Protein AF-A0A8S3B5E6-F1 (afdb_monomer_lite)

Sequence (81 aa):
GLREYAITSAMNDSRFSPISRDEYPSLSCAVSILTHFEPCLSYSDWNIGLHGIRIEFFNERGSKRSATYLPEVAHEQGWNH

Organism: NCBI:txid392030

Foldseek 3Di:
DVVVVVCCVQPVPPVDHHDDPVCVVVDDDDDDDDDDDDDAPDPQRDDALPDKDWDWDADPVRDIDIDIGDSCRCVVVVHDD

Radius of gyration: 15.78 Å; chains: 1; bounding box: 32×33×38 Å

pLDDT: mean 90.87, std 2.97, range [77.38, 96.12]

InterPro domains:
  IPR002733 AMMECR1 domain [PF01871] (2-80)
  IPR002733 AMMECR1 domain [PS51112] (1-81)
  IPR023473 AMMECR1 [PTHR13016] (1-81)
  IPR027485 AMMECR1, N-terminal [G3DSA:3.30.700.20] (1-60)
  IPR036071 AMMECR1 domain superfamily [SSF143447] (2-81)

Secondary structure (DSSP, 8-state):
-HHHHHHHHHHS-TTSPPPPTTTGGG--------------SSTT-S-TTT--EEEEEE-TTS-EEEEEE-HHHHHHTT---

Structure (mmCIF, N/CA/C/O backbone):
data_AF-A0A8S3B5E6-F1
#
_entry.id   AF-A0A8S3B5E6-F1
#
loop_
_atom_site.group_PDB
_atom_site.id
_atom_site.type_symbol
_atom_site.label_atom_id
_atom_site.label_alt_id
_atom_site.label_comp_id
_atom_site.label_asym_id
_atom_site.label_entity_id
_atom_site.label_seq_id
_atom_site.pdbx_PDB_ins_code
_atom_site.Cartn_x
_atom_site.Cartn_y
_atom_site.Cartn_z
_atom_site.occupancy
_atom_site.B_iso_or_equiv
_atom_site.auth_seq_id
_atom_site.auth_comp_id
_atom_site.auth_asym_id
_atom_site.auth_atom_id
_atom_site.pdbx_PDB_model_num
ATOM 1 N N . GLY A 1 1 ? 6.495 -1.652 13.704 1.00 77.38 1 GLY A N 1
ATOM 2 C CA . GLY A 1 1 ? 6.018 -1.577 12.309 1.00 77.38 1 GLY A CA 1
ATOM 3 C C . GLY A 1 1 ? 4.535 -1.878 12.201 1.00 77.38 1 GLY A C 1
ATOM 4 O O . GLY A 1 1 ? 3.751 -0.967 11.987 1.00 77.38 1 GLY A O 1
ATOM 5 N N . LEU A 1 2 ? 4.131 -3.148 12.331 1.00 85.06 2 LEU A N 1
ATOM 6 C CA . LEU A 1 2 ? 2.743 -3.567 12.080 1.00 85.06 2 LEU A CA 1
ATOM 7 C C . LEU A 1 2 ? 1.707 -2.874 12.981 1.00 85.06 2 LEU A C 1
ATOM 9 O O . LEU A 1 2 ? 0.653 -2.474 12.501 1.00 85.06 2 LEU A O 1
ATOM 13 N N . ARG A 1 3 ? 2.021 -2.691 14.270 1.00 88.12 3 ARG A N 1
ATOM 14 C CA . ARG A 1 3 ? 1.149 -1.980 15.217 1.00 88.12 3 ARG A CA 1
ATOM 15 C C . ARG A 1 3 ? 0.899 -0.540 14.771 1.00 88.12 3 ARG A C 1
ATOM 17 O O . ARG A 1 3 ? -0.239 -0.086 14.787 1.00 88.12 3 ARG A O 1
ATOM 24 N N . GLU A 1 4 ? 1.950 0.169 14.376 1.00 88.75 4 GLU A N 1
ATOM 25 C CA . GLU A 1 4 ? 1.864 1.551 13.910 1.00 88.75 4 GLU A CA 1
ATOM 26 C C . GLU A 1 4 ? 1.076 1.648 12.599 1.00 88.75 4 GLU A C 1
ATOM 28 O O . GLU A 1 4 ? 0.257 2.555 12.463 1.00 88.75 4 GLU A O 1
ATOM 33 N N . TYR A 1 5 ? 1.256 0.698 11.671 1.00 88.00 5 TYR A N 1
ATOM 34 C CA . TYR A 1 5 ? 0.452 0.624 10.446 1.00 88.00 5 TYR A CA 1
ATOM 35 C C . TYR A 1 5 ? -1.024 0.362 10.747 1.00 88.00 5 TYR A C 1
ATOM 37 O O . TYR A 1 5 ? -1.865 1.090 10.236 1.00 88.00 5 TYR A O 1
ATOM 45 N N . ALA A 1 6 ? -1.343 -0.588 11.630 1.00 90.44 6 ALA A N 1
ATOM 46 C CA . ALA A 1 6 ? -2.723 -0.871 12.020 1.00 90.44 6 ALA A CA 1
ATOM 47 C C . ALA A 1 6 ? -3.409 0.359 12.641 1.00 90.44 6 ALA A C 1
ATOM 49 O O . ALA A 1 6 ? -4.526 0.699 12.263 1.00 90.44 6 ALA A O 1
ATOM 50 N N . ILE A 1 7 ? -2.722 1.073 13.543 1.00 91.81 7 ILE A N 1
ATOM 51 C CA . ILE A 1 7 ? -3.243 2.314 14.142 1.00 91.81 7 ILE A CA 1
ATOM 52 C C . ILE A 1 7 ? -3.406 3.402 13.078 1.00 91.81 7 ILE A C 1
ATOM 54 O O . ILE A 1 7 ? -4.416 4.097 13.062 1.00 91.81 7 ILE A O 1
ATOM 58 N N . THR A 1 8 ? -2.433 3.553 12.179 1.00 91.12 8 THR A N 1
ATOM 59 C CA . THR A 1 8 ? -2.485 4.572 11.124 1.00 91.12 8 THR A CA 1
ATOM 60 C C . THR A 1 8 ? -3.640 4.314 10.161 1.00 91.12 8 THR A C 1
ATOM 62 O O . THR A 1 8 ? -4.388 5.240 9.874 1.00 91.12 8 THR A O 1
ATOM 65 N N . SER A 1 9 ? -3.840 3.071 9.720 1.00 89.75 9 SER A N 1
ATOM 66 C CA . SER A 1 9 ? -4.968 2.693 8.862 1.00 89.75 9 SER A CA 1
ATOM 67 C C . SER A 1 9 ? -6.320 2.877 9.554 1.00 89.75 9 SER A C 1
ATOM 69 O O . SER A 1 9 ? -7.270 3.302 8.910 1.00 89.75 9 SER A O 1
ATOM 71 N N . ALA A 1 10 ? -6.410 2.597 10.858 1.00 92.94 10 ALA A N 1
ATOM 72 C CA . ALA A 1 10 ? -7.654 2.731 11.616 1.00 92.94 10 ALA A CA 1
ATOM 73 C C . ALA A 1 10 ? -8.015 4.184 11.974 1.00 92.94 10 ALA A C 1
ATOM 75 O O . ALA A 1 10 ? -9.193 4.523 12.053 1.00 92.94 10 ALA A O 1
ATOM 76 N N . MET A 1 11 ? -7.011 5.027 12.240 1.00 93.88 11 MET A N 1
ATOM 77 C CA . MET A 1 11 ? -7.220 6.332 12.885 1.00 93.88 11 MET A CA 1
ATOM 78 C C . MET A 1 11 ? -6.789 7.532 12.041 1.00 93.88 11 MET A C 1
ATOM 80 O O . MET A 1 11 ? -7.258 8.637 12.291 1.00 93.88 11 MET A O 1
ATOM 84 N N . ASN A 1 12 ? -5.885 7.340 11.078 1.00 91.94 12 ASN A N 1
ATOM 85 C CA . ASN A 1 12 ? -5.205 8.428 10.368 1.00 91.94 12 ASN A CA 1
ATOM 86 C C . ASN A 1 12 ? -5.370 8.354 8.838 1.00 91.94 12 ASN A C 1
ATOM 88 O O . ASN A 1 12 ? -4.703 9.101 8.120 1.00 91.94 12 ASN A O 1
ATOM 92 N N . ASP A 1 13 ? -6.229 7.473 8.322 1.00 91.38 13 ASP A N 1
ATOM 93 C CA . ASP A 1 13 ? -6.588 7.467 6.904 1.00 91.38 13 ASP A CA 1
ATOM 94 C C . ASP A 1 13 ? -7.622 8.566 6.632 1.00 91.38 13 ASP A C 1
ATOM 96 O O . ASP A 1 13 ? -8.796 8.426 6.955 1.00 91.38 13 ASP A O 1
ATOM 100 N N . SER A 1 14 ? -7.186 9.674 6.029 1.00 91.94 14 SER A N 1
ATOM 101 C CA . SER A 1 14 ? -8.026 10.856 5.795 1.00 91.94 14 SER A CA 1
ATOM 102 C C . SER A 1 14 ? -9.200 10.633 4.838 1.00 91.94 14 SER A C 1
ATOM 104 O O . SER A 1 14 ? -10.038 11.524 4.692 1.00 91.94 14 SER A O 1
ATOM 106 N N . ARG A 1 15 ? -9.264 9.480 4.162 1.00 91.81 15 ARG A N 1
ATOM 107 C CA . ARG A 1 15 ? -10.384 9.114 3.285 1.00 91.81 15 ARG A CA 1
ATOM 108 C C . ARG A 1 15 ? -11.610 8.659 4.074 1.00 91.81 15 ARG A C 1
ATOM 110 O O . ARG A 1 15 ? -12.713 8.703 3.536 1.00 91.81 15 ARG A O 1
ATOM 117 N N . PHE A 1 16 ? -11.424 8.239 5.324 1.00 94.00 16 PHE A N 1
ATOM 118 C CA . PHE A 1 16 ? -12.473 7.725 6.197 1.00 94.00 16 PHE A CA 1
ATOM 119 C C . PHE A 1 16 ? -12.466 8.477 7.532 1.00 94.00 16 PHE A C 1
ATOM 121 O O . PHE A 1 16 ? -11.488 9.122 7.906 1.00 94.00 16 PHE A O 1
ATOM 128 N N . SER A 1 17 ? -13.575 8.418 8.268 1.00 94.00 17 SER A N 1
ATOM 129 C CA . SER A 1 17 ? -13.541 8.818 9.678 1.00 94.00 17 SER A CA 1
ATOM 130 C C . SER A 1 17 ? -12.807 7.753 10.502 1.00 94.00 17 SER A C 1
ATOM 132 O O . SER A 1 17 ? -12.848 6.581 10.123 1.00 94.00 17 SER A O 1
ATOM 134 N N . PRO A 1 18 ? -12.145 8.124 11.614 1.00 96.06 18 PRO A N 1
ATOM 135 C CA . PRO A 1 18 ? -11.520 7.148 12.499 1.00 96.06 18 PRO A CA 1
ATOM 136 C C . PRO A 1 18 ? -12.519 6.082 12.963 1.00 96.06 18 PRO A C 1
ATOM 138 O O . PRO A 1 18 ? -13.658 6.418 13.294 1.00 96.06 18 PRO A O 1
ATOM 141 N N . ILE A 1 19 ? -12.077 4.824 13.023 1.00 95.38 19 ILE A N 1
ATOM 142 C CA . ILE A 1 19 ? -12.927 3.682 13.393 1.00 95.38 19 ILE A CA 1
ATOM 143 C C . ILE A 1 19 ? -13.529 3.883 14.791 1.00 95.38 19 ILE A C 1
ATOM 145 O O . ILE A 1 19 ? -12.813 4.117 15.772 1.00 95.38 19 ILE A O 1
ATOM 149 N N . SER A 1 20 ? -14.852 3.755 14.892 1.00 94.69 20 SER A N 1
ATOM 150 C CA . SER A 1 20 ? -15.587 3.846 16.153 1.00 94.69 20 SER A CA 1
ATOM 151 C C . SER A 1 20 ? -15.643 2.507 16.895 1.00 94.69 20 SER A C 1
ATOM 153 O O . SER A 1 20 ? -15.365 1.435 16.354 1.00 94.69 20 SER A O 1
ATOM 155 N N . ARG A 1 21 ? -16.017 2.551 18.181 1.00 93.25 21 ARG A N 1
ATOM 156 C CA . ARG A 1 21 ? -16.046 1.342 19.014 1.00 93.25 21 ARG A CA 1
ATOM 157 C C . ARG A 1 21 ? -17.093 0.322 18.553 1.00 93.25 21 ARG A C 1
ATOM 159 O O . ARG A 1 21 ? -16.880 -0.880 18.700 1.00 93.25 21 ARG A O 1
ATOM 166 N N . ASP A 1 22 ? -18.195 0.811 18.007 1.00 96.12 22 ASP A N 1
ATOM 167 C CA . ASP A 1 22 ? -19.338 -0.010 17.615 1.00 96.12 22 ASP A CA 1
ATOM 168 C C . ASP A 1 22 ? -19.092 -0.746 16.289 1.00 96.12 22 ASP A C 1
ATOM 170 O O . ASP A 1 22 ? -19.725 -1.764 16.024 1.00 96.12 22 ASP A O 1
ATOM 174 N N . GLU A 1 23 ? -18.124 -0.289 15.488 1.00 94.50 23 GLU A N 1
ATOM 175 C CA . GLU A 1 23 ? -17.736 -0.931 14.229 1.00 94.50 23 GLU A CA 1
ATOM 176 C C . GLU A 1 23 ? -16.840 -2.161 14.444 1.00 94.50 23 GLU A C 1
ATOM 178 O O . GLU A 1 23 ? -16.899 -3.094 13.643 1.00 94.50 23 GLU A O 1
ATOM 183 N N . TYR A 1 24 ? -16.058 -2.225 15.535 1.00 89.69 24 TYR A N 1
ATOM 184 C CA . TYR A 1 24 ? -15.080 -3.306 15.768 1.00 89.69 24 TYR A CA 1
ATOM 185 C C . TYR A 1 24 ? -15.621 -4.730 15.571 1.00 89.69 24 TYR A C 1
ATOM 187 O O . TYR A 1 24 ? -14.924 -5.516 14.932 1.00 89.69 24 TYR A O 1
ATOM 195 N N . PRO A 1 25 ? -16.821 -5.103 16.064 1.00 95.06 25 PRO A N 1
ATOM 196 C CA . PRO A 1 25 ? -17.336 -6.463 15.896 1.00 95.06 25 PRO A CA 1
ATOM 197 C C . PRO A 1 25 ? -17.608 -6.852 14.437 1.00 95.06 25 PRO A C 1
ATOM 199 O O . PRO A 1 25 ? -17.698 -8.037 14.132 1.00 95.06 25 PRO A O 1
ATOM 202 N N . SER A 1 26 ? -17.764 -5.867 13.550 1.00 94.88 26 SER A N 1
ATOM 203 C CA . SER A 1 26 ? -18.073 -6.063 12.128 1.00 94.88 26 SER A CA 1
ATOM 204 C C . SER A 1 26 ? -16.849 -5.986 11.212 1.00 94.88 26 SER A C 1
ATOM 206 O O . SER A 1 26 ? -16.955 -6.270 10.020 1.00 94.88 26 SER A O 1
ATOM 208 N N . LEU A 1 27 ? -15.687 -5.609 11.751 1.00 93.62 27 LEU A N 1
ATOM 209 C CA . LEU A 1 27 ? -14.474 -5.381 10.977 1.00 93.62 27 LEU A CA 1
ATOM 210 C C . LEU A 1 27 ? -13.579 -6.622 10.939 1.00 93.62 27 LEU A C 1
ATOM 212 O O . LEU A 1 27 ? -13.357 -7.295 11.9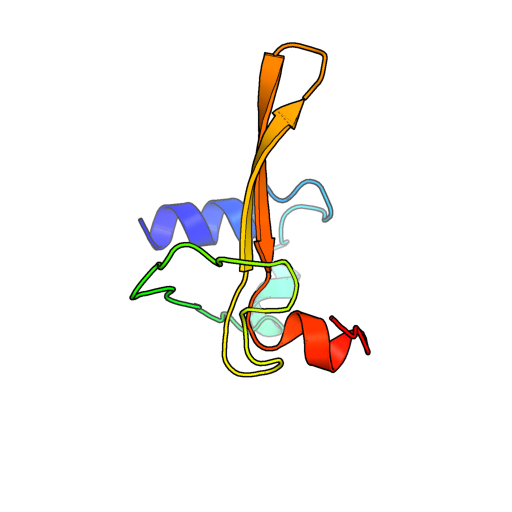45 1.00 93.62 27 LEU A O 1
ATOM 216 N N . SER A 1 28 ? -12.983 -6.873 9.776 1.00 93.19 28 SER A N 1
ATOM 217 C CA . SER A 1 28 ? -11.892 -7.833 9.596 1.00 93.19 28 SER A CA 1
ATOM 218 C C . SER A 1 28 ? -10.571 -7.099 9.376 1.00 93.19 28 SER A C 1
ATOM 220 O O . SER A 1 28 ? -10.526 -6.113 8.643 1.00 93.19 28 SER A O 1
ATOM 222 N N . CYS A 1 29 ? -9.482 -7.601 9.958 1.00 89.56 29 CYS A N 1
ATOM 223 C CA . CYS A 1 29 ? -8.139 -7.069 9.730 1.00 89.56 29 CYS A CA 1
ATOM 224 C C . CYS A 1 29 ? -7.383 -7.950 8.730 1.00 89.56 29 CYS A C 1
ATOM 226 O O . CYS A 1 29 ? -7.314 -9.166 8.910 1.00 89.56 29 CYS A O 1
ATOM 228 N N . ALA A 1 30 ? -6.790 -7.331 7.712 1.00 89.81 30 ALA A N 1
ATOM 229 C CA . ALA A 1 30 ? -5.919 -7.985 6.743 1.00 89.81 30 ALA A CA 1
ATOM 230 C C . ALA A 1 30 ? -4.535 -7.327 6.759 1.00 89.81 30 ALA A C 1
ATOM 232 O O . ALA A 1 30 ? -4.407 -6.121 6.978 1.00 89.81 30 ALA A O 1
ATOM 233 N N . VAL A 1 31 ? -3.492 -8.127 6.532 1.00 88.75 31 VAL A N 1
ATOM 234 C CA . VAL A 1 31 ? -2.104 -7.657 6.485 1.00 88.75 31 VAL A CA 1
ATOM 235 C C . VAL A 1 31 ? -1.473 -8.130 5.188 1.00 88.75 31 VAL A C 1
ATOM 237 O O . VAL A 1 31 ? -1.311 -9.331 4.982 1.00 88.75 31 VAL A O 1
ATOM 240 N N . SER A 1 32 ? -1.063 -7.179 4.354 1.00 85.56 32 SER A N 1
ATOM 241 C CA . SER A 1 32 ? -0.343 -7.451 3.110 1.00 85.56 32 SER A CA 1
ATOM 242 C C . SER A 1 32 ? 1.136 -7.129 3.302 1.00 85.56 32 SER A C 1
ATOM 244 O O . SER A 1 32 ? 1.508 -5.983 3.559 1.00 85.56 32 SER A O 1
ATOM 246 N N . ILE A 1 33 ? 1.990 -8.150 3.203 1.00 86.06 33 ILE A N 1
ATOM 247 C CA . ILE A 1 33 ? 3.445 -8.000 3.290 1.00 86.06 33 ILE A CA 1
ATOM 248 C C . ILE A 1 33 ? 3.999 -7.994 1.870 1.00 86.06 33 ILE A C 1
ATOM 250 O O . ILE A 1 33 ? 3.918 -8.994 1.164 1.00 86.06 33 ILE A O 1
ATOM 254 N N . LEU A 1 34 ? 4.574 -6.864 1.468 1.00 85.00 34 LEU A N 1
ATOM 255 C CA . LEU A 1 34 ? 5.238 -6.726 0.177 1.00 85.00 34 LEU A CA 1
ATOM 256 C C . LEU A 1 34 ? 6.721 -7.071 0.327 1.00 85.00 34 LEU A C 1
ATOM 258 O O . LEU A 1 34 ? 7.426 -6.477 1.147 1.00 85.00 34 LEU A O 1
ATOM 262 N N . THR A 1 35 ? 7.187 -8.026 -0.469 1.00 86.62 35 THR A N 1
ATOM 263 C C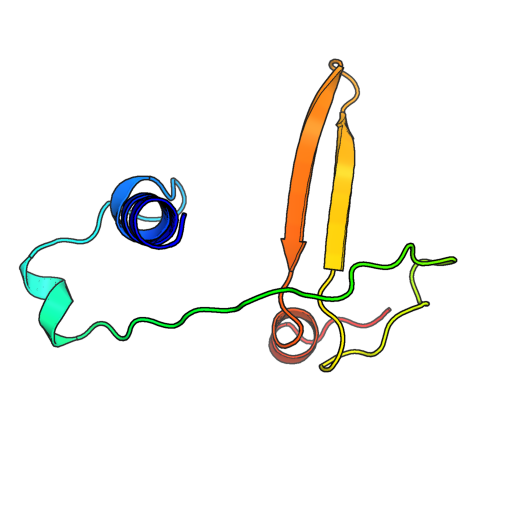A . THR A 1 35 ? 8.578 -8.491 -0.508 1.00 86.62 35 THR A CA 1
ATOM 264 C C . THR A 1 35 ? 9.102 -8.468 -1.945 1.00 86.62 35 THR A C 1
ATOM 266 O O . THR A 1 35 ? 8.329 -8.302 -2.881 1.00 86.62 35 THR A O 1
ATOM 269 N N . HIS A 1 36 ? 10.422 -8.610 -2.116 1.00 86.81 36 HIS A N 1
ATOM 270 C CA . HIS A 1 36 ? 11.075 -8.722 -3.432 1.00 86.81 36 HIS A CA 1
ATOM 271 C C . HIS A 1 36 ? 10.798 -7.548 -4.388 1.00 86.81 36 HIS A C 1
ATOM 273 O O . HIS A 1 36 ? 10.469 -7.747 -5.548 1.00 86.81 36 HIS A O 1
ATOM 279 N N . PHE A 1 37 ? 10.947 -6.311 -3.905 1.00 89.88 37 PHE A N 1
ATOM 280 C CA . PHE A 1 37 ? 10.831 -5.137 -4.770 1.00 89.88 37 PHE A CA 1
ATOM 281 C C . PHE A 1 37 ? 11.887 -5.165 -5.880 1.00 89.88 37 PHE A C 1
ATOM 283 O O . PHE A 1 37 ? 13.084 -5.230 -5.592 1.00 89.88 37 PHE A O 1
ATOM 290 N N . GLU A 1 38 ? 11.433 -5.028 -7.121 1.00 92.25 38 GLU A N 1
ATOM 291 C CA . GLU A 1 38 ? 12.277 -4.907 -8.305 1.00 92.25 38 GLU A CA 1
ATOM 292 C C . GLU A 1 38 ? 11.870 -3.684 -9.144 1.00 92.25 38 GLU A C 1
ATOM 294 O O . GLU A 1 38 ? 10.703 -3.281 -9.125 1.00 92.25 38 GLU A O 1
ATOM 299 N N . PRO A 1 39 ? 12.815 -3.028 -9.841 1.00 91.00 39 PRO A N 1
ATOM 300 C CA . PRO A 1 39 ? 12.477 -1.968 -10.782 1.00 91.00 39 PRO A CA 1
ATOM 301 C C . PRO A 1 39 ? 11.761 -2.534 -12.012 1.00 91.00 39 PRO A C 1
ATOM 303 O O . PRO A 1 39 ? 12.280 -3.442 -12.654 1.00 91.00 39 PRO A O 1
ATOM 306 N N . CYS A 1 40 ? 10.635 -1.934 -12.393 1.00 89.25 40 CYS A N 1
ATOM 307 C CA . CYS A 1 40 ? 9.990 -2.199 -13.679 1.00 89.25 40 CYS A CA 1
ATOM 308 C C . CYS A 1 40 ? 10.725 -1.463 -14.812 1.00 89.25 4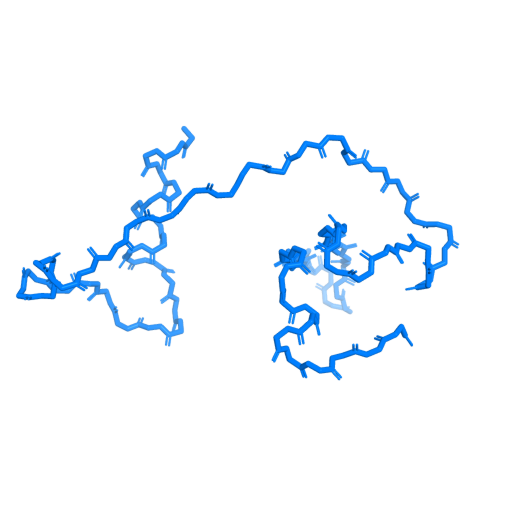0 CYS A C 1
ATOM 310 O O . CYS A 1 40 ? 10.983 -0.259 -14.717 1.00 89.25 40 CYS A O 1
ATOM 312 N N . LEU A 1 41 ? 11.018 -2.161 -15.910 1.00 89.69 41 LEU A N 1
ATOM 313 C CA . LEU A 1 41 ? 11.643 -1.612 -17.120 1.00 89.69 41 LEU A CA 1
ATOM 314 C C . LEU A 1 41 ? 10.665 -0.791 -17.971 1.00 89.69 41 LEU A C 1
ATOM 316 O O . LEU A 1 41 ? 11.076 0.091 -18.726 1.00 89.69 41 LEU A O 1
ATOM 320 N N . SER A 1 42 ? 9.369 -1.088 -17.872 1.00 90.06 42 SER A N 1
ATOM 321 C CA . SER A 1 42 ? 8.298 -0.392 -18.585 1.00 90.06 42 SER A CA 1
ATOM 322 C C . SER A 1 42 ? 6.994 -0.438 -17.792 1.00 90.06 42 SER A C 1
ATOM 324 O O . SER A 1 42 ? 6.859 -1.202 -16.838 1.00 90.06 42 SER A O 1
ATOM 326 N N . TYR A 1 43 ? 6.007 0.358 -18.199 1.00 87.00 43 TYR A N 1
ATOM 327 C CA . TYR A 1 43 ? 4.702 0.393 -17.535 1.00 87.00 43 TYR A CA 1
ATOM 328 C C . TYR A 1 43 ? 3.929 -0.937 -17.631 1.00 87.00 43 TYR A C 1
ATOM 330 O O . TYR A 1 43 ? 3.024 -1.160 -16.837 1.00 87.00 43 TYR A O 1
ATOM 338 N N . SER A 1 44 ? 4.290 -1.820 -18.569 1.00 89.50 44 SER A N 1
ATOM 339 C CA . SER A 1 44 ? 3.713 -3.159 -18.749 1.00 89.50 44 SER A CA 1
ATOM 340 C C . SER A 1 44 ? 4.578 -4.279 -18.158 1.00 89.50 44 SER A C 1
ATOM 342 O O . SER A 1 44 ? 4.274 -5.451 -18.348 1.00 89.50 44 SER A O 1
ATOM 344 N N . ASP A 1 45 ? 5.677 -3.943 -17.478 1.00 90.19 45 ASP A N 1
ATOM 345 C CA . ASP A 1 45 ? 6.620 -4.905 -16.896 1.00 90.19 45 ASP A CA 1
ATOM 346 C C . ASP A 1 45 ? 6.159 -5.384 -15.509 1.00 90.19 45 ASP A C 1
ATOM 348 O O . ASP A 1 45 ? 6.812 -5.160 -14.491 1.00 90.19 45 ASP A O 1
ATOM 352 N N . TRP A 1 46 ? 4.949 -5.944 -15.460 1.00 90.06 46 TRP A N 1
ATOM 353 C CA . TRP A 1 46 ? 4.348 -6.562 -14.280 1.00 90.06 46 TRP A CA 1
ATOM 354 C C . TRP A 1 46 ? 3.154 -7.434 -14.689 1.00 90.06 46 TRP A C 1
ATOM 356 O O . TRP A 1 46 ? 2.567 -7.240 -15.749 1.00 90.06 46 TRP A O 1
ATOM 366 N N . ASN A 1 47 ? 2.765 -8.393 -13.847 1.00 90.81 47 ASN A N 1
ATOM 367 C CA . ASN A 1 47 ? 1.636 -9.285 -14.112 1.00 90.81 47 ASN A CA 1
ATOM 368 C C . ASN A 1 47 ? 0.436 -8.902 -13.233 1.00 90.81 47 ASN A C 1
ATOM 370 O O . ASN A 1 47 ? 0.525 -8.952 -12.003 1.00 90.81 47 ASN A O 1
ATOM 374 N N . ILE A 1 48 ? -0.694 -8.554 -13.862 1.00 91.12 48 ILE A N 1
ATOM 375 C CA . ILE A 1 48 ? -1.950 -8.219 -13.168 1.00 91.12 48 ILE A CA 1
ATOM 376 C C . ILE A 1 48 ? -2.390 -9.393 -12.284 1.00 91.12 48 ILE A C 1
ATOM 378 O O . ILE A 1 48 ? -2.383 -10.543 -12.722 1.00 91.12 48 ILE A O 1
ATOM 382 N N . GLY A 1 49 ? -2.770 -9.104 -11.036 1.00 88.38 49 GLY A N 1
ATOM 383 C CA . GLY A 1 49 ? -3.182 -10.110 -10.051 1.00 88.38 49 GLY A CA 1
ATOM 384 C C . GLY A 1 49 ? -2.026 -10.833 -9.352 1.00 88.38 49 GLY A C 1
ATOM 385 O O . GLY A 1 49 ? -2.267 -11.531 -8.372 1.00 88.38 49 GL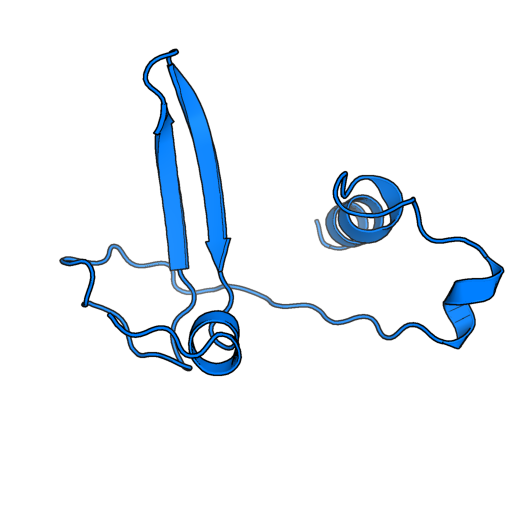Y A O 1
ATOM 386 N N . LEU A 1 50 ? -0.782 -10.656 -9.814 1.00 89.81 50 LEU A N 1
ATOM 387 C CA . LEU A 1 50 ? 0.412 -11.249 -9.202 1.00 89.81 50 LEU A CA 1
ATOM 388 C C . LEU A 1 50 ? 1.309 -10.191 -8.550 1.00 89.81 50 LEU A C 1
ATOM 390 O O . LEU A 1 50 ? 1.720 -10.353 -7.403 1.00 89.81 50 LEU A O 1
ATOM 394 N N . HIS A 1 51 ? 1.616 -9.111 -9.269 1.00 91.69 51 HIS A N 1
ATOM 395 C CA . HIS A 1 51 ? 2.544 -8.077 -8.811 1.00 91.69 51 HIS A CA 1
ATOM 396 C C . HIS A 1 51 ? 1.804 -6.859 -8.249 1.00 91.69 51 HIS A C 1
ATOM 398 O O . HIS A 1 51 ? 0.839 -6.376 -8.839 1.00 91.69 51 HIS A O 1
ATOM 404 N N . GLY A 1 52 ? 2.290 -6.341 -7.118 1.00 91.56 52 GLY A N 1
ATOM 405 C CA . GLY A 1 52 ? 1.894 -5.039 -6.584 1.00 91.56 52 GLY A CA 1
ATOM 406 C C . GLY A 1 52 ? 2.780 -3.929 -7.148 1.00 91.56 52 GLY A C 1
ATOM 407 O O . GLY A 1 52 ? 3.933 -4.164 -7.502 1.00 91.56 52 GLY A O 1
ATOM 408 N N . ILE A 1 53 ? 2.263 -2.704 -7.199 1.00 91.88 53 ILE A N 1
ATOM 409 C CA . ILE A 1 53 ? 2.961 -1.553 -7.780 1.00 91.88 53 ILE A CA 1
ATOM 410 C C . ILE A 1 53 ? 3.294 -0.558 -6.676 1.00 91.88 53 ILE A C 1
ATOM 412 O O . ILE A 1 53 ? 2.412 -0.117 -5.941 1.00 91.88 53 ILE A O 1
ATOM 416 N N . ARG A 1 54 ? 4.559 -0.140 -6.591 1.00 92.12 54 ARG A N 1
ATOM 417 C CA . ARG A 1 54 ? 4.988 0.988 -5.758 1.00 92.12 54 ARG A CA 1
ATOM 418 C C . ARG A 1 54 ? 5.542 2.089 -6.649 1.00 92.12 54 ARG A C 1
ATOM 420 O O . ARG A 1 54 ? 6.529 1.887 -7.345 1.00 92.12 54 ARG A O 1
ATOM 427 N N . ILE A 1 55 ? 4.920 3.259 -6.595 1.00 91.44 55 ILE A N 1
ATOM 428 C CA . ILE A 1 55 ? 5.302 4.429 -7.386 1.00 91.44 55 ILE A CA 1
ATOM 429 C C . ILE A 1 55 ? 5.860 5.480 -6.437 1.00 91.44 55 ILE A C 1
ATOM 431 O O . ILE A 1 55 ? 5.216 5.813 -5.443 1.00 91.44 55 ILE A O 1
ATOM 435 N N . GLU A 1 56 ? 7.029 6.031 -6.752 1.00 92.69 56 GLU A N 1
ATOM 436 C CA . GLU A 1 56 ? 7.613 7.161 -6.030 1.00 92.69 56 GLU A CA 1
ATOM 437 C C . GLU A 1 56 ? 8.107 8.219 -7.012 1.00 92.69 56 GLU A C 1
ATOM 439 O O . GLU A 1 56 ? 8.883 7.920 -7.914 1.00 92.69 56 GLU A O 1
ATOM 444 N N . PHE A 1 57 ? 7.675 9.466 -6.832 1.00 92.69 57 PHE A N 1
ATOM 445 C CA . PHE A 1 57 ? 8.123 10.587 -7.657 1.00 92.69 57 PHE A CA 1
ATOM 446 C C . PHE A 1 57 ? 8.073 11.901 -6.879 1.00 92.69 57 PHE A C 1
ATOM 448 O O . PHE A 1 57 ? 7.411 12.015 -5.846 1.00 92.69 57 PHE A O 1
ATOM 455 N N . PHE A 1 58 ? 8.776 12.913 -7.376 1.00 94.75 58 PHE A N 1
ATOM 456 C CA . PHE A 1 58 ? 8.656 14.281 -6.882 1.00 94.75 58 PHE A CA 1
ATOM 457 C C . PHE A 1 58 ? 7.659 15.032 -7.754 1.00 94.75 58 PHE A C 1
ATOM 459 O O . PHE A 1 58 ? 7.731 14.966 -8.979 1.00 94.75 58 PHE A O 1
ATOM 466 N N . ASN A 1 59 ? 6.711 15.731 -7.133 1.00 92.75 59 ASN A N 1
ATOM 467 C CA . ASN A 1 59 ? 5.825 16.614 -7.884 1.00 92.75 59 ASN A CA 1
ATOM 468 C C . ASN A 1 59 ? 6.562 17.896 -8.320 1.00 92.75 59 ASN A C 1
ATOM 470 O O . ASN A 1 59 ? 7.670 18.180 -7.869 1.00 92.75 59 ASN A O 1
ATOM 474 N N . GLU A 1 60 ? 5.904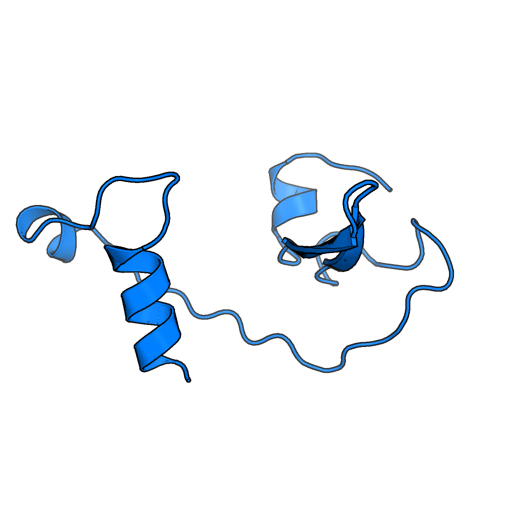 18.721 -9.134 1.00 92.69 60 GLU A N 1
ATOM 475 C CA . GLU A 1 60 ? 6.440 20.004 -9.630 1.00 92.69 60 GLU A CA 1
ATOM 476 C C . GLU A 1 60 ? 6.847 20.984 -8.514 1.00 92.69 60 GLU A C 1
ATOM 478 O O . GLU A 1 60 ? 7.653 21.883 -8.725 1.00 92.69 60 GLU A O 1
ATOM 483 N N . ARG A 1 61 ? 6.306 20.804 -7.302 1.00 93.50 61 ARG A N 1
ATOM 484 C CA . ARG A 1 61 ? 6.607 21.616 -6.113 1.00 93.50 61 ARG A CA 1
ATOM 485 C C . ARG A 1 61 ? 7.726 21.018 -5.250 1.00 93.50 61 ARG A C 1
ATOM 487 O O . ARG A 1 61 ? 7.899 21.440 -4.110 1.00 93.50 61 ARG A O 1
ATOM 494 N N . GLY A 1 62 ? 8.432 19.995 -5.737 1.00 92.50 62 GLY A N 1
ATOM 495 C CA . GLY A 1 62 ? 9.516 19.315 -5.021 1.00 92.50 62 GLY A CA 1
ATOM 496 C C . GLY A 1 62 ? 9.064 18.432 -3.851 1.00 92.50 62 GLY A C 1
ATOM 497 O O . GLY A 1 62 ? 9.892 17.951 -3.083 1.00 92.50 62 GLY A O 1
ATOM 498 N N . SER A 1 63 ? 7.761 18.195 -3.683 1.00 93.50 63 SER A N 1
ATOM 499 C CA . SER A 1 63 ? 7.237 17.304 -2.643 1.00 93.50 63 SER A CA 1
ATOM 500 C C . SER A 1 63 ? 7.287 15.850 -3.108 1.00 93.50 63 SER A C 1
ATOM 502 O O . SER A 1 63 ? 6.751 15.519 -4.169 1.00 93.50 63 SER A O 1
ATOM 504 N N . LYS A 1 64 ? 7.872 14.969 -2.288 1.00 93.31 64 LYS A N 1
ATOM 505 C CA . LYS A 1 64 ? 7.863 13.523 -2.538 1.00 93.31 64 LYS A CA 1
ATOM 506 C C . LYS A 1 64 ? 6.432 12.982 -2.443 1.00 93.31 64 LYS A C 1
ATOM 508 O O . LYS A 1 64 ? 5.720 13.243 -1.474 1.00 93.31 64 LYS A O 1
ATOM 513 N N . ARG A 1 65 ? 6.019 12.216 -3.448 1.00 91.81 65 ARG A N 1
ATOM 514 C CA . ARG A 1 65 ? 4.767 11.461 -3.492 1.00 91.81 65 ARG A CA 1
ATOM 515 C C . ARG A 1 65 ? 5.090 9.983 -3.619 1.00 91.81 65 ARG A C 1
ATOM 517 O O . ARG A 1 65 ? 6.017 9.604 -4.330 1.00 91.81 65 ARG A O 1
ATOM 524 N N . SER A 1 66 ? 4.323 9.168 -2.911 1.00 92.00 66 SER A N 1
ATOM 525 C CA . SER A 1 66 ? 4.406 7.717 -2.985 1.00 92.00 66 SER A CA 1
ATOM 526 C C . SER A 1 66 ? 3.007 7.126 -3.028 1.00 92.00 66 SER A C 1
ATOM 528 O O . SER A 1 66 ? 2.127 7.598 -2.307 1.00 92.00 66 SER A O 1
ATOM 530 N N . ALA A 1 67 ? 2.823 6.089 -3.831 1.00 90.81 67 ALA A N 1
ATOM 531 C CA . ALA A 1 67 ? 1.601 5.303 -3.882 1.00 90.81 67 ALA A CA 1
ATOM 532 C C . ALA A 1 67 ? 1.955 3.816 -3.931 1.00 90.81 67 ALA A C 1
ATOM 534 O O . ALA A 1 67 ? 2.950 3.435 -4.547 1.00 90.81 67 ALA A O 1
ATOM 535 N N . THR A 1 68 ? 1.126 2.996 -3.293 1.00 92.25 68 THR A N 1
ATOM 536 C CA . THR A 1 68 ? 1.248 1.539 -3.305 1.00 92.25 68 THR A CA 1
ATOM 537 C C . THR A 1 68 ? -0.096 0.949 -3.697 1.00 92.25 68 THR A C 1
ATOM 539 O O . THR A 1 68 ? -1.103 1.249 -3.058 1.00 92.25 68 THR A O 1
ATOM 542 N N . TYR A 1 69 ? -0.097 0.106 -4.722 1.00 91.44 69 TYR A N 1
ATOM 543 C CA . TYR A 1 69 ? -1.247 -0.657 -5.187 1.00 91.44 69 TYR A CA 1
ATOM 544 C C . TYR A 1 69 ? -0.961 -2.140 -4.977 1.00 91.44 69 TYR A C 1
ATOM 546 O O . TYR A 1 69 ? 0.097 -2.633 -5.370 1.00 91.44 69 TYR A O 1
ATOM 554 N N . LEU A 1 70 ? -1.879 -2.837 -4.314 1.00 93.06 70 LEU A N 1
ATOM 555 C CA . LEU A 1 70 ? -1.749 -4.269 -4.056 1.00 93.06 70 LEU A CA 1
ATOM 556 C C . LEU A 1 70 ? -2.084 -5.081 -5.325 1.00 93.06 70 LEU A C 1
ATOM 558 O O . LEU A 1 70 ? -2.793 -4.553 -6.188 1.00 93.06 70 LEU A O 1
ATOM 562 N N . PRO A 1 71 ? -1.584 -6.326 -5.462 1.00 91.06 71 PRO A N 1
ATOM 563 C CA . PRO A 1 71 ? -1.801 -7.160 -6.650 1.00 91.06 71 PRO A CA 1
ATOM 564 C C . PRO A 1 71 ? -3.267 -7.282 -7.090 1.00 91.06 71 PRO A C 1
ATOM 566 O O . PRO A 1 71 ? -3.569 -7.267 -8.284 1.00 91.06 71 PRO A O 1
ATOM 569 N N . GLU A 1 72 ? -4.179 -7.364 -6.125 1.00 89.81 72 GLU A N 1
ATOM 570 C CA . GLU A 1 72 ? -5.619 -7.495 -6.331 1.00 89.81 72 GLU A CA 1
ATOM 571 C C . GLU A 1 72 ? -6.270 -6.237 -6.929 1.00 89.81 72 GLU A C 1
ATOM 573 O O . GLU A 1 72 ? -7.243 -6.347 -7.675 1.00 89.81 72 GLU A O 1
ATOM 578 N N . VAL A 1 73 ? -5.706 -5.045 -6.688 1.00 91.31 73 VAL A N 1
ATOM 579 C CA . VAL A 1 73 ? -6.358 -3.766 -7.018 1.00 91.31 73 VAL A CA 1
ATOM 580 C C . VAL A 1 73 ? -6.597 -3.623 -8.517 1.00 91.31 73 VAL A C 1
ATOM 582 O O . VAL A 1 73 ? -7.694 -3.259 -8.931 1.00 91.31 73 VAL A O 1
ATOM 585 N N . ALA A 1 74 ? -5.597 -3.921 -9.348 1.00 90.00 74 ALA A N 1
ATOM 586 C CA . ALA A 1 74 ? -5.732 -3.766 -10.796 1.00 90.00 74 ALA A CA 1
ATOM 587 C C . ALA A 1 74 ? -6.829 -4.677 -11.369 1.00 90.00 74 ALA A C 1
ATOM 589 O O . ALA A 1 74 ? -7.622 -4.243 -12.204 1.00 90.00 74 ALA A O 1
ATOM 590 N N . HIS A 1 75 ? -6.909 -5.915 -10.874 1.00 89.88 75 HIS A N 1
ATOM 591 C CA . HIS A 1 75 ? -7.935 -6.869 -11.281 1.00 89.88 75 HIS A CA 1
ATOM 592 C C . HIS A 1 75 ? -9.334 -6.423 -10.824 1.00 89.88 75 HIS A C 1
ATOM 594 O O . HIS A 1 75 ? -10.262 -6.396 -11.629 1.00 89.88 75 HIS A O 1
ATOM 600 N N . GLU A 1 76 ? -9.490 -6.023 -9.559 1.00 91.75 76 GLU A N 1
ATOM 601 C CA . GLU A 1 76 ? -10.777 -5.581 -8.998 1.00 91.75 76 GLU A CA 1
ATOM 602 C C . GLU A 1 76 ? -11.320 -4.306 -9.653 1.00 91.75 76 GLU A C 1
ATOM 604 O O . GLU A 1 76 ? -12.531 -4.155 -9.804 1.00 91.75 76 GLU A O 1
ATOM 609 N N . GLN A 1 77 ? -10.435 -3.394 -10.057 1.00 90.31 77 GLN A N 1
ATOM 610 C CA . GLN A 1 77 ? -10.812 -2.140 -10.713 1.00 90.31 77 GLN A CA 1
ATOM 611 C C . GLN A 1 77 ? -10.951 -2.267 -12.240 1.00 90.31 77 GLN A C 1
ATOM 613 O O . GLN A 1 77 ? -11.300 -1.290 -12.903 1.00 90.31 77 GLN A O 1
ATOM 618 N N . GLY A 1 78 ? -10.677 -3.444 -12.816 1.00 90.69 78 GLY A N 1
ATOM 619 C CA . GLY A 1 78 ? -10.733 -3.668 -14.264 1.00 90.69 78 GLY A CA 1
ATOM 620 C C . GLY A 1 78 ? -9.676 -2.886 -15.051 1.00 90.69 78 GLY A C 1
ATOM 621 O O . GLY A 1 78 ? -9.923 -2.497 -16.193 1.00 90.69 78 GLY A O 1
ATOM 622 N N . TRP A 1 79 ? -8.520 -2.609 -14.443 1.00 89.94 79 TRP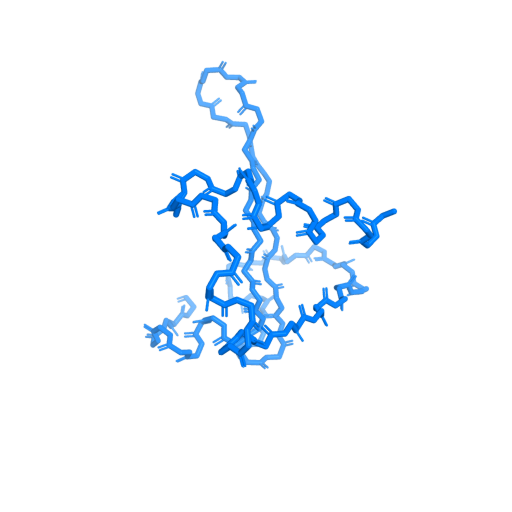 A N 1
ATOM 623 C CA . TRP A 1 79 ? -7.416 -1.907 -15.095 1.00 89.94 79 TRP A CA 1
ATOM 624 C C . TRP A 1 79 ? -6.666 -2.821 -16.068 1.00 89.94 79 TRP A C 1
ATOM 626 O O . TRP A 1 79 ? -6.546 -4.027 -15.851 1.00 89.94 79 TRP A O 1
ATOM 636 N N . ASN A 1 80 ? -6.136 -2.224 -17.133 1.00 86.88 80 ASN A N 1
ATOM 637 C CA . ASN A 1 80 ? -5.159 -2.841 -18.025 1.00 86.88 80 ASN A CA 1
ATOM 638 C C . ASN A 1 80 ? -3.769 -2.218 -17.796 1.00 86.88 80 ASN A C 1
ATOM 640 O O . ASN A 1 80 ? -3.599 -1.392 -16.898 1.00 86.88 80 ASN A O 1
ATOM 644 N N . HIS A 1 81 ? -2.780 -2.677 -18.565 1.00 84.81 81 HIS A N 1
ATOM 645 C CA . HIS A 1 81 ? -1.445 -2.083 -18.581 1.00 84.81 81 HIS A CA 1
ATOM 646 C C . HIS A 1 81 ? -1.478 -0.693 -19.206 1.00 84.81 81 HIS A C 1
ATOM 648 O O . HIS A 1 81 ? -1.995 -0.575 -20.342 1.00 84.81 81 HIS A O 1
#

=== Feature glossary ===
Reading guide. The protein is described through the following features:

Foldseek 3Di. A 3Di character summarizes, for each residue, the relative orientation of the Cα frame of its nearest spatial neighbor. Because it encodes fold topology rather than chemistry, 3Di alignments detect remote structural similarity that sequence alignment misses.

Contact-map, Ramachandran, and PAE plots. Plot images: a contact map (which residues are close in 3D, as an N×N binary image), a Ramachandran scatter (backbone torsion angles, revealing secondary-structure composition at a glance), and — for AlphaFold structures — a PAE heatmap (pairwise prediction confidence).

Radius of gyration, Cα contacts, bounding box. Radius of gyration (Rg) is the root-mean-square distance of Cα atoms from their centroid — a single number for overall size and compactness. A globular domain of N residues has Rg ≈ 2.2·N^0.38 Å; an extended or disordered chain has a much larger Rg. The Cα contact count is the number of residue pairs whose Cα atoms are within 8 Å and are more than four positions apart in sequence — a standard proxy for tertiary packing density. The bounding box is the smallest axis-aligned box enclosing all Cα atoms.

Secondary structure (8-state, DSSP). Eight-state secondary structure (DSSP): H is the canonical α-helix, G the tighter 3₁₀-helix, I the wider π-helix; E/B are β-structure, T and S are turns and bends, and '-' is everything else. DSSP derives these from the pattern of main-chain N–H···O=C hydrogen bonds, not from the sequence.

B-factor. B-factor (Debye–Waller factor) reflects atomic displacement in the crystal lattice. It is an experimental observable (units Å²), not a prediction; low values mean the atom is pinned down, high values mean it moves or is heterogeneous across the crystal.

pLDDT. pLDDT is the predicted lDDT-Cα score: AlphaFold's confidence that the local environment of each residue (all inter-atomic distances within 15 Å) is correctly placed. It is a per-residue number between 0 and 100, with higher meaning more reliable.

Nearest PDB structures. Nearest PDB neighbors are the top structural matches found by Foldseek when searching this structure against the entire Protein Data Bank. Each hit reports a TM-score (0 to 1; >0.5 almost always implies the same fold) and an E-value. These are *structural* homologs — they may share no detectable sequence similarity.

Solvent-accessible surface area. Accessible surface area quantifies burial. A residue with SASA near zero is packed into the hydrophobic core; one with SASA >100 Å² sits on the surface. Computed here via the Shrake–Rupley numerical algorithm with a 1.4 Å probe.

Rendered structure images. Structure images are PyMOL renders from six orthogonal camera directions. Cartoon representation draws helices as coils and strands as arrows; sticks shows the backbone as bonds; surface shows the solvent-excluded envelope. Rainbow coloring maps sequence position to hue (blue→red, N→C); chain coloring assigns a distinct color per polypeptide.

Backbone torsions (φ/ψ). φ (phi) and ψ (psi) are the two rotatable backbone dihedrals per residue: φ is the C(i-1)–N–Cα–C torsion, ψ is the N–Cα–C–N(i+1) torsion, both in degrees on (−180°, 180°]. α-helical residues cluster near (−60°, −45°); β-strand residues near (−120°, +130°). A Ramachandran plot is simply a scatter of (φ, ψ) for every residue.

Predicted aligned error. Predicted Aligned Error (PAE) is an AlphaFold confidence matrix: entry (i, j) is the expected error in the position of residue j, in ångströms, when the prediction is superimposed on the true structure at residue i. Low PAE within a block of residues means that block is internally rigid and well-predicted; high PAE between two blocks means their relative placement is uncertain even if each block individually is confident.

mmCIF coordinates. Structure coordinates are given as an mmCIF _atom_site loop: one row per atom with element, residue name, chain id, sequence number, and x/y/z position in Å. Only the four main-chain atoms per residue are included here; side chains are omitted to keep the record compact.

InterPro / GO / CATH / organism. Database cross-references. InterPro integrates a dozen domain/family signature databases into unified entries with residue-range hits. GO terms attach function/process/location labels with evidence codes. CATH codes position the fold in a four-level structural taxonomy. Organism is the NCBI-taxonomy species name.

Secondary structure (3-state, P-SEA). SS3 is a coarse helix/strand/coil call (letters a/b/c) made by the P-SEA algorithm from inter-Cα distances and dihedrals. It is less detailed than DSSP but needs only Cα positions.

Sequence. Sequence gives the chain of amino acids in standard one-letter code (A=alanine, C=cysteine, …, Y=tyrosine), read N→C. It is the only feature that is directly encoded by the gene; all structural features are derived from the folded form of this sequence.